Protein AF-A0A7Z9KGN0-F1 (afdb_monomer_lite)

Structure (mmCIF, N/CA/C/O backbone):
data_AF-A0A7Z9KGN0-F1
#
_entry.id   AF-A0A7Z9KGN0-F1
#
loop_
_atom_site.group_PDB
_atom_site.id
_atom_site.type_symbol
_atom_site.label_atom_id
_atom_site.label_alt_id
_atom_site.label_comp_id
_atom_site.label_asym_id
_atom_site.label_entity_id
_atom_site.label_seq_id
_atom_site.pdbx_PDB_ins_code
_atom_site.Cartn_x
_atom_site.Cartn_y
_atom_site.Cartn_z
_atom_site.occupancy
_atom_site.B_iso_or_equiv
_atom_site.auth_seq_id
_atom_site.auth_comp_id
_atom_site.auth_asym_id
_atom_site.auth_atom_id
_atom_site.pdbx_PDB_model_num
ATOM 1 N N . VAL A 1 1 ? -10.288 3.484 24.089 1.00 72.31 1 VAL A N 1
ATOM 2 C CA . VAL A 1 1 ? -8.850 3.860 24.023 1.00 72.31 1 VAL A CA 1
ATOM 3 C C . VAL A 1 1 ? -8.035 2.892 23.165 1.00 72.31 1 VAL A C 1
ATOM 5 O O . VAL A 1 1 ? -7.489 3.342 22.170 1.00 72.31 1 VAL A O 1
ATOM 8 N N . GLY A 1 2 ? -8.001 1.583 23.462 1.00 83.31 2 GLY A N 1
ATOM 9 C CA . GLY A 1 2 ? -7.179 0.616 22.704 1.00 83.31 2 GLY A CA 1
ATOM 10 C C . GLY A 1 2 ? -7.410 0.612 21.185 1.00 83.31 2 GLY A C 1
ATOM 11 O O . GLY A 1 2 ? -6.458 0.717 20.423 1.00 83.31 2 GLY A O 1
ATOM 12 N N . VAL A 1 3 ? -8.668 0.612 20.732 1.00 87.31 3 VAL A N 1
ATOM 13 C CA . VAL A 1 3 ? -8.986 0.624 19.289 1.00 87.31 3 VAL A CA 1
ATOM 14 C C . VAL A 1 3 ? -8.537 1.899 18.576 1.00 87.31 3 VAL A C 1
ATOM 16 O O . VAL A 1 3 ? -8.116 1.827 17.426 1.00 87.31 3 VAL A O 1
ATOM 19 N N . ALA A 1 4 ? -8.545 3.048 19.257 1.00 90.12 4 ALA A N 1
ATOM 20 C CA . ALA A 1 4 ? -8.032 4.287 18.678 1.00 90.12 4 ALA A CA 1
ATOM 21 C C . ALA A 1 4 ? -6.514 4.203 18.442 1.00 90.12 4 ALA A C 1
ATOM 23 O O . ALA A 1 4 ? -6.043 4.577 17.374 1.00 90.12 4 ALA A O 1
ATOM 24 N N . LEU A 1 5 ? -5.757 3.636 19.391 1.00 93.69 5 LEU A N 1
ATOM 25 C CA . LEU A 1 5 ? -4.314 3.420 19.232 1.00 93.69 5 LEU A CA 1
ATOM 26 C C . LEU A 1 5 ? -4.004 2.426 18.105 1.00 93.69 5 LEU A C 1
ATOM 28 O O . LEU A 1 5 ? -3.126 2.695 17.289 1.00 93.69 5 LEU A O 1
ATOM 32 N N . CYS A 1 6 ? -4.746 1.316 18.017 1.00 94.19 6 CYS A N 1
ATOM 33 C CA . CYS A 1 6 ? -4.592 0.340 16.933 1.00 94.19 6 CYS A CA 1
ATOM 34 C C . CYS A 1 6 ? -4.873 0.959 15.559 1.00 94.19 6 CYS A C 1
ATOM 36 O O . CYS A 1 6 ? -4.122 0.723 14.614 1.00 94.19 6 CYS A O 1
ATOM 38 N N . LEU A 1 7 ? -5.920 1.783 15.454 1.00 95.62 7 LEU A N 1
ATOM 39 C CA . LEU A 1 7 ? -6.239 2.505 14.225 1.00 95.62 7 LEU A CA 1
ATOM 40 C C . LEU A 1 7 ? -5.116 3.461 13.836 1.00 95.62 7 LEU A C 1
ATOM 42 O O . LEU A 1 7 ? -4.605 3.340 12.725 1.00 95.62 7 LEU A O 1
ATOM 46 N N . THR A 1 8 ? -4.684 4.340 14.745 1.00 97.19 8 THR A N 1
ATOM 47 C CA . THR A 1 8 ? -3.580 5.277 14.490 1.00 97.19 8 THR A CA 1
ATOM 48 C C . THR A 1 8 ? -2.319 4.542 14.048 1.00 97.19 8 THR A C 1
ATOM 50 O O . THR A 1 8 ? -1.730 4.894 13.030 1.00 97.19 8 THR A O 1
ATOM 53 N N . PHE A 1 9 ? -1.933 3.478 14.756 1.00 97.19 9 PHE A N 1
ATOM 54 C CA . PHE A 1 9 ? -0.778 2.662 14.391 1.00 97.19 9 PHE A CA 1
ATOM 55 C C . PHE A 1 9 ? -0.929 2.039 12.996 1.00 97.19 9 PHE A C 1
ATOM 57 O O . PHE A 1 9 ? -0.022 2.146 12.175 1.00 97.19 9 PHE A O 1
ATOM 64 N N . SER A 1 10 ? -2.085 1.444 12.688 1.00 97.75 10 SER A N 1
ATOM 65 C CA . SER A 1 10 ? -2.320 0.838 11.373 1.00 97.75 10 SER A CA 1
ATOM 66 C C . SER A 1 10 ? -2.322 1.860 10.235 1.00 97.75 10 SER A C 1
ATOM 68 O O . SER A 1 10 ? -1.809 1.566 9.164 1.00 97.75 10 SER A O 1
ATOM 70 N N . LEU A 1 11 ? -2.834 3.074 10.469 1.00 98.19 11 LEU A N 1
ATOM 71 C CA . LEU A 1 11 ? -2.820 4.160 9.489 1.00 98.19 11 LEU A CA 1
ATOM 72 C C . LEU A 1 11 ? -1.393 4.654 9.224 1.00 98.19 11 LEU A C 1
ATOM 74 O O . LEU A 1 11 ? -1.042 4.907 8.073 1.00 98.19 11 LEU A O 1
ATOM 78 N N . LEU A 1 12 ? -0.556 4.743 10.263 1.00 98.31 12 LEU A N 1
ATOM 79 C CA . LEU A 1 12 ? 0.868 5.051 10.104 1.00 98.31 12 LEU A CA 1
ATOM 80 C C . LEU A 1 12 ? 1.591 3.956 9.311 1.00 98.31 12 LEU A C 1
ATOM 82 O O . LEU A 1 12 ? 2.358 4.274 8.403 1.00 98.31 12 LEU A O 1
ATOM 86 N N . LEU A 1 13 ? 1.312 2.679 9.598 1.00 98.19 13 LEU A N 1
ATOM 87 C CA . LEU A 1 13 ? 1.849 1.562 8.816 1.00 98.19 13 LEU A CA 1
ATOM 88 C C . LEU A 1 13 ? 1.386 1.611 7.360 1.00 98.19 13 LEU A C 1
ATOM 90 O O . LEU A 1 13 ? 2.203 1.419 6.463 1.00 98.19 13 LEU A O 1
ATOM 94 N N . LEU A 1 14 ? 0.107 1.904 7.114 1.00 98.50 14 LEU A N 1
ATOM 95 C CA . LEU A 1 14 ? -0.434 2.049 5.768 1.00 98.50 14 LEU A CA 1
ATOM 96 C C . LEU A 1 14 ? 0.287 3.168 5.012 1.00 98.50 14 LEU A C 1
ATOM 98 O O . LEU A 1 14 ? 0.801 2.924 3.921 1.00 98.50 14 LEU A O 1
ATOM 102 N N . LYS A 1 15 ? 0.426 4.352 5.621 1.00 98.38 15 LYS A N 1
ATOM 103 C CA . LYS A 1 15 ? 1.170 5.473 5.032 1.00 98.38 15 LYS A CA 1
ATOM 104 C C . LYS A 1 15 ? 2.618 5.095 4.714 1.00 98.38 15 LYS A C 1
ATOM 106 O O . LYS A 1 15 ? 3.058 5.311 3.591 1.00 98.38 15 LYS A O 1
ATOM 111 N N . GLY A 1 16 ? 3.331 4.487 5.663 1.00 98.19 16 GLY A N 1
ATOM 112 C CA . GLY A 1 16 ? 4.721 4.071 5.461 1.00 98.19 16 GLY A CA 1
ATOM 113 C C . GLY A 1 16 ? 4.872 3.007 4.370 1.00 98.19 16 GLY A C 1
ATOM 114 O O . GLY A 1 16 ? 5.759 3.105 3.527 1.00 98.19 16 GLY A O 1
ATOM 115 N N . SER A 1 17 ? 3.976 2.018 4.337 1.00 98.19 17 SER A N 1
ATOM 116 C CA . SER A 1 17 ? 3.983 0.974 3.305 1.00 98.19 17 SER A CA 1
ATOM 117 C C . SER A 1 17 ? 3.674 1.519 1.909 1.00 98.19 17 SER A C 1
ATOM 119 O O . SER A 1 17 ? 4.293 1.084 0.939 1.00 98.19 17 SER A O 1
ATOM 121 N N . TRP A 1 18 ? 2.773 2.503 1.805 1.00 98.25 18 TRP A N 1
ATOM 122 C CA . TRP A 1 18 ? 2.478 3.189 0.552 1.00 98.25 18 TRP A CA 1
ATOM 123 C C . TRP A 1 18 ? 3.679 4.001 0.069 1.00 98.25 18 TRP A C 1
ATOM 125 O O . TRP A 1 18 ? 4.098 3.839 -1.072 1.00 98.25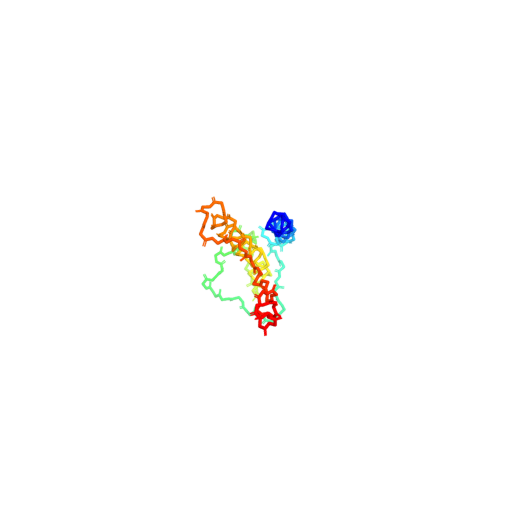 18 TRP A O 1
ATOM 135 N N . ASP A 1 19 ? 4.278 4.813 0.944 1.00 97.94 19 ASP A N 1
ATOM 136 C CA . ASP A 1 19 ? 5.454 5.624 0.606 1.00 97.94 19 ASP A CA 1
ATOM 137 C C . ASP A 1 19 ? 6.649 4.767 0.175 1.00 97.94 19 ASP A C 1
ATOM 139 O O . ASP A 1 19 ? 7.401 5.151 -0.718 1.00 97.94 19 ASP A O 1
ATOM 143 N N . TYR A 1 20 ? 6.821 3.598 0.796 1.00 96.88 20 TYR A N 1
ATOM 144 C CA . TYR A 1 20 ? 7.850 2.636 0.413 1.00 96.88 20 TYR A CA 1
ATOM 145 C C . TYR A 1 20 ? 7.599 2.046 -0.979 1.00 96.88 20 TYR A C 1
ATOM 147 O O . TYR A 1 20 ? 8.531 1.915 -1.773 1.00 96.88 20 TYR A O 1
ATOM 155 N N . TRP A 1 21 ? 6.351 1.678 -1.273 1.00 97.88 21 TRP A N 1
ATOM 156 C CA . TRP A 1 21 ? 5.982 0.997 -2.511 1.00 97.88 21 TRP A CA 1
ATOM 157 C C . TRP A 1 21 ? 5.865 1.945 -3.716 1.00 97.88 21 TRP A C 1
ATOM 159 O O . TRP A 1 21 ? 6.268 1.591 -4.821 1.00 97.88 21 TRP A O 1
ATOM 169 N N . TYR A 1 22 ? 5.368 3.166 -3.514 1.00 97.69 22 TYR A N 1
ATOM 170 C CA . TYR A 1 22 ? 5.046 4.122 -4.577 1.00 97.69 22 TYR A CA 1
ATOM 171 C C . TYR A 1 22 ? 6.196 4.429 -5.568 1.00 97.69 22 TYR A C 1
ATOM 173 O O . TYR A 1 22 ? 5.941 4.503 -6.774 1.00 97.69 22 TYR A O 1
ATOM 181 N N . PRO A 1 23 ? 7.473 4.548 -5.146 1.00 96.88 23 PRO A N 1
ATOM 182 C CA . PRO A 1 23 ? 8.590 4.702 -6.077 1.00 96.88 23 PRO A CA 1
ATOM 183 C C . PRO A 1 23 ? 8.703 3.571 -7.105 1.00 96.88 23 PRO A C 1
ATOM 185 O O . PRO A 1 23 ? 9.137 3.820 -8.224 1.00 96.88 23 PRO A O 1
ATOM 188 N N . PHE A 1 24 ? 8.296 2.342 -6.771 1.00 95.44 24 PHE A N 1
ATOM 189 C CA . PHE A 1 24 ? 8.417 1.183 -7.662 1.00 95.44 24 PHE A CA 1
ATOM 190 C C . PHE A 1 24 ? 7.402 1.173 -8.811 1.00 95.44 24 PHE A C 1
ATOM 192 O O . PHE A 1 24 ? 7.589 0.419 -9.753 1.00 95.44 24 PHE A O 1
ATOM 199 N N . VAL A 1 25 ? 6.363 2.007 -8.770 1.00 95.62 25 VAL A N 1
ATOM 200 C CA . VAL A 1 25 ? 5.444 2.226 -9.908 1.00 95.62 25 VAL A CA 1
ATOM 201 C C . VAL A 1 25 ? 5.658 3.586 -10.572 1.00 95.62 25 VAL A C 1
ATOM 203 O O . VAL A 1 25 ? 4.839 4.031 -11.367 1.00 95.62 25 VAL A O 1
ATOM 206 N N . THR A 1 26 ? 6.738 4.280 -10.211 1.00 94.06 26 THR A N 1
ATOM 207 C CA . THR A 1 26 ? 7.079 5.596 -10.754 1.00 94.06 26 THR A CA 1
ATOM 208 C C . THR A 1 26 ? 8.559 5.643 -11.122 1.00 94.06 26 THR A C 1
ATOM 210 O O . THR A 1 26 ? 8.957 5.181 -12.180 1.00 94.06 26 THR A O 1
ATOM 213 N N . THR A 1 27 ? 9.409 6.149 -10.231 1.00 94.12 27 THR A N 1
ATOM 214 C CA . THR A 1 27 ? 10.830 6.417 -10.507 1.00 94.12 27 THR A CA 1
ATOM 215 C C . THR A 1 27 ? 11.720 5.176 -10.524 1.00 94.12 27 THR A C 1
ATOM 217 O O . THR A 1 27 ? 12.872 5.262 -10.929 1.00 94.12 27 THR A O 1
ATOM 220 N N . ARG A 1 28 ? 11.225 4.032 -10.046 1.00 93.62 28 ARG A N 1
ATOM 221 C CA . ARG A 1 28 ? 11.962 2.764 -9.918 1.00 93.62 28 ARG A CA 1
ATOM 222 C C . ARG A 1 28 ? 11.215 1.595 -10.561 1.00 93.62 28 ARG A C 1
ATOM 224 O O . ARG A 1 28 ? 11.398 0.453 -10.144 1.00 93.62 28 ARG A O 1
ATOM 231 N N . ALA A 1 29 ? 10.355 1.883 -11.537 1.00 93.06 29 ALA A N 1
ATOM 232 C CA . ALA A 1 29 ? 9.565 0.873 -12.237 1.00 93.06 29 ALA A CA 1
ATOM 233 C C . ALA A 1 29 ? 10.413 -0.098 -13.068 1.00 93.06 29 ALA A C 1
ATOM 235 O O . ALA A 1 29 ? 10.012 -1.245 -13.243 1.00 93.06 29 ALA A O 1
ATOM 236 N N . PHE A 1 30 ? 11.615 0.318 -13.467 1.00 91.62 30 PHE A N 1
ATOM 237 C CA . PHE A 1 30 ? 12.613 -0.516 -14.140 1.00 91.62 30 PHE A CA 1
ATOM 238 C C . PHE A 1 30 ? 13.247 -1.593 -13.238 1.00 91.62 30 PHE A C 1
ATOM 240 O O . PHE A 1 30 ? 14.033 -2.404 -13.713 1.00 91.62 30 PHE A O 1
ATOM 247 N N . LEU A 1 31 ? 12.988 -1.598 -11.921 1.00 94.06 31 LEU A N 1
ATOM 248 C CA . LEU A 1 31 ? 13.568 -2.603 -11.028 1.00 94.06 31 LEU A CA 1
ATOM 249 C C . LEU A 1 31 ? 12.815 -3.931 -11.125 1.00 94.06 31 LEU A C 1
ATOM 251 O O . LEU A 1 31 ? 11.637 -4.023 -10.769 1.00 94.06 31 LEU A O 1
ATOM 255 N N . GLU A 1 32 ? 13.542 -4.985 -11.481 1.00 94.81 32 GLU A N 1
ATOM 256 C CA . GLU A 1 32 ? 13.003 -6.329 -11.692 1.00 94.81 32 GLU A CA 1
ATOM 257 C C . GLU A 1 32 ? 13.503 -7.330 -10.642 1.00 94.81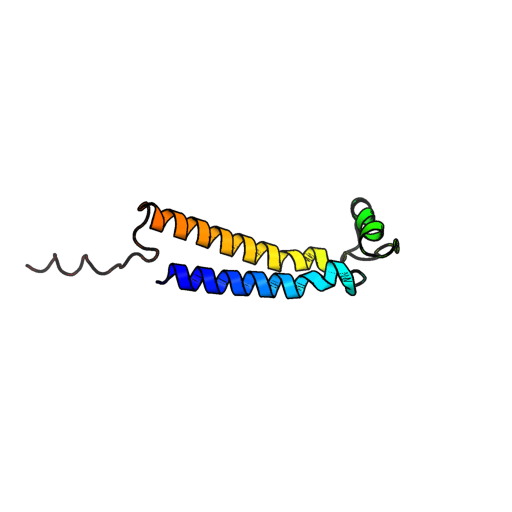 32 GLU A C 1
ATOM 259 O O . GLU A 1 32 ? 14.516 -7.119 -9.971 1.00 94.81 32 GLU A O 1
ATOM 264 N N . THR A 1 33 ? 12.755 -8.410 -10.434 1.00 94.38 33 THR A N 1
ATOM 265 C CA . THR A 1 33 ? 13.197 -9.547 -9.612 1.00 94.38 33 THR A CA 1
ATOM 266 C C . THR A 1 33 ? 14.360 -10.286 -10.273 1.00 94.38 33 THR A C 1
ATOM 268 O O . THR A 1 33 ? 14.543 -10.204 -11.478 1.00 94.38 33 THR A O 1
ATOM 271 N N . GLU A 1 34 ? 15.143 -11.026 -9.490 1.00 93.06 34 GLU A N 1
ATOM 272 C CA . GLU A 1 34 ? 16.324 -11.725 -10.021 1.00 93.06 34 GLU A CA 1
ATOM 273 C C . GLU A 1 34 ? 15.931 -12.992 -10.814 1.00 93.06 34 GLU A C 1
ATOM 275 O O . GLU A 1 34 ? 16.472 -13.276 -11.884 1.00 93.06 34 GLU A O 1
ATOM 280 N N . ASP A 1 35 ? 14.931 -13.739 -10.331 1.00 92.75 35 ASP A N 1
ATOM 281 C CA . ASP A 1 35 ? 14.705 -15.112 -10.801 1.00 92.75 35 ASP A CA 1
ATOM 282 C C . ASP A 1 35 ? 13.416 -15.308 -11.609 1.00 92.75 35 ASP A C 1
ATOM 284 O O . ASP A 1 35 ? 13.395 -16.125 -12.533 1.00 92.75 35 ASP A O 1
ATOM 288 N N . VAL A 1 36 ? 12.343 -14.564 -11.314 1.00 94.25 36 VAL A N 1
ATOM 289 C CA . VAL A 1 36 ? 11.001 -14.848 -11.850 1.00 94.25 36 VAL A CA 1
ATOM 290 C C . VAL A 1 36 ? 10.858 -14.271 -13.262 1.00 94.25 36 VAL A C 1
ATOM 292 O O . VAL A 1 36 ? 10.876 -13.050 -13.403 1.00 94.25 36 VAL A O 1
ATOM 295 N N . PRO A 1 37 ? 10.706 -15.095 -14.317 1.00 94.19 37 PRO A N 1
ATOM 296 C CA . PRO A 1 37 ? 10.538 -14.588 -15.678 1.00 94.19 37 PRO A CA 1
ATOM 297 C C . PRO A 1 37 ? 9.210 -13.838 -15.825 1.00 94.19 37 PRO A C 1
ATOM 299 O O . PRO A 1 37 ? 8.203 -14.234 -15.232 1.00 94.19 37 PRO A O 1
ATOM 302 N N . MET A 1 38 ? 9.201 -12.775 -16.632 1.00 94.50 38 MET A N 1
ATOM 303 C CA . MET A 1 38 ? 7.990 -12.000 -16.899 1.00 94.50 38 MET A CA 1
ATOM 304 C C . MET A 1 38 ? 7.004 -12.795 -17.780 1.00 94.50 38 MET A C 1
ATOM 306 O O . MET A 1 38 ? 7.353 -13.165 -18.903 1.00 94.50 38 MET A O 1
ATOM 310 N N . PRO A 1 39 ? 5.762 -13.057 -17.330 1.00 94.62 39 PRO A N 1
ATOM 311 C CA . PRO A 1 39 ? 4.742 -13.673 -18.173 1.00 94.62 39 PRO A CA 1
ATOM 312 C C . PRO A 1 39 ? 4.307 -12.741 -19.310 1.00 94.62 39 PRO A C 1
ATOM 314 O O . PRO A 1 39 ? 4.040 -11.563 -19.079 1.00 94.62 39 PRO A O 1
ATOM 317 N N . GLU A 1 40 ? 4.130 -13.280 -20.519 1.00 93.38 40 GLU A N 1
ATOM 318 C CA . GLU A 1 40 ? 3.813 -12.469 -21.707 1.00 93.38 40 GLU A CA 1
ATOM 319 C C . GLU A 1 40 ? 2.518 -11.652 -21.554 1.00 93.38 40 GLU A C 1
ATOM 321 O O . GLU A 1 40 ? 2.465 -10.486 -21.928 1.00 93.38 40 GLU A O 1
ATOM 326 N N . PHE A 1 41 ? 1.482 -12.215 -20.926 1.00 94.44 41 PHE A N 1
ATOM 327 C CA . PHE A 1 41 ? 0.207 -11.513 -20.731 1.00 94.44 41 PHE A CA 1
ATOM 328 C C . PHE A 1 41 ? 0.308 -10.288 -19.807 1.00 94.44 41 PHE A C 1
ATOM 330 O O . PHE A 1 41 ? -0.608 -9.472 -19.799 1.00 94.44 41 PHE A O 1
ATOM 337 N N . LEU A 1 42 ? 1.383 -10.163 -19.018 1.00 94.12 42 LEU A N 1
ATOM 338 C CA . LEU A 1 42 ? 1.633 -9.008 -18.154 1.00 94.12 42 LEU A CA 1
ATOM 339 C C . LEU A 1 42 ? 2.485 -7.933 -18.840 1.00 94.12 42 LEU A C 1
ATOM 341 O O . LEU A 1 42 ? 2.684 -6.872 -18.253 1.00 94.12 42 LEU A O 1
ATOM 345 N N . GLN A 1 43 ? 2.988 -8.165 -20.059 1.00 94.00 43 GLN A N 1
ATOM 346 C CA . GLN A 1 43 ? 3.914 -7.237 -20.719 1.00 94.00 43 GLN A CA 1
ATOM 347 C C . GLN A 1 43 ? 3.295 -5.877 -21.062 1.00 94.00 43 GLN A C 1
ATOM 349 O O . GLN A 1 43 ? 4.033 -4.916 -21.232 1.00 94.00 43 GLN A O 1
ATOM 354 N N . PHE A 1 44 ? 1.965 -5.734 -21.057 1.00 94.56 44 PHE A N 1
ATOM 355 C CA . PHE A 1 44 ? 1.320 -4.415 -21.157 1.00 94.56 44 PHE A CA 1
ATOM 356 C C . PHE A 1 44 ? 1.789 -3.441 -20.055 1.00 94.56 44 PHE A C 1
ATOM 358 O O . PHE A 1 44 ? 1.733 -2.227 -20.230 1.00 94.56 44 PHE A O 1
ATOM 365 N N . LEU A 1 45 ? 2.285 -3.956 -18.921 1.00 93.69 45 LEU A N 1
ATOM 366 C CA . LEU A 1 45 ? 2.857 -3.140 -17.850 1.00 93.69 45 LEU A CA 1
ATOM 367 C C . LEU A 1 45 ? 4.121 -2.394 -18.295 1.00 93.69 45 LEU A C 1
ATOM 369 O O . LEU A 1 45 ? 4.387 -1.318 -17.766 1.00 93.69 45 LEU A O 1
ATOM 373 N N . ALA A 1 46 ? 4.868 -2.921 -19.270 1.00 93.88 46 ALA A N 1
ATOM 374 C CA . ALA A 1 46 ? 6.021 -2.239 -19.852 1.00 93.88 46 ALA A CA 1
ATOM 375 C C . ALA A 1 46 ? 5.611 -0.924 -20.529 1.00 93.88 46 ALA A C 1
ATOM 377 O O . ALA A 1 46 ? 6.246 0.106 -20.320 1.00 93.88 46 ALA A O 1
ATOM 378 N N . GLU A 1 47 ? 4.499 -0.933 -21.269 1.00 93.06 47 GLU A N 1
ATOM 379 C CA . GLU A 1 47 ? 3.967 0.264 -21.930 1.00 93.06 47 GLU A CA 1
ATOM 380 C C . GLU A 1 47 ? 3.509 1.324 -20.921 1.00 93.06 47 GLU A C 1
ATOM 382 O O . GLU A 1 47 ? 3.644 2.519 -21.167 1.00 93.06 47 GLU A O 1
ATOM 387 N N . TRP A 1 48 ? 2.961 0.900 -19.780 1.00 94.12 48 TRP A N 1
ATOM 388 C CA . TRP A 1 48 ? 2.410 1.821 -18.783 1.00 94.12 48 TRP A CA 1
ATOM 389 C C . TRP A 1 48 ? 3.454 2.372 -17.816 1.00 94.12 48 TRP A C 1
ATOM 391 O O . TRP A 1 48 ? 3.317 3.505 -17.360 1.00 94.12 48 TRP A O 1
ATOM 401 N N . LEU A 1 49 ? 4.446 1.558 -17.450 1.00 93.62 49 LEU A N 1
ATOM 402 C CA . LEU A 1 49 ? 5.326 1.831 -16.314 1.00 93.62 49 LEU A CA 1
ATOM 403 C C . LEU A 1 49 ? 6.816 1.807 -16.666 1.00 93.62 49 LEU A C 1
ATOM 405 O O . LEU A 1 49 ? 7.600 2.330 -15.883 1.00 93.62 49 LEU A O 1
ATOM 409 N N . ASN A 1 50 ? 7.216 1.243 -17.809 1.00 93.56 50 ASN A N 1
ATOM 410 C CA . ASN A 1 50 ? 8.626 1.053 -18.172 1.00 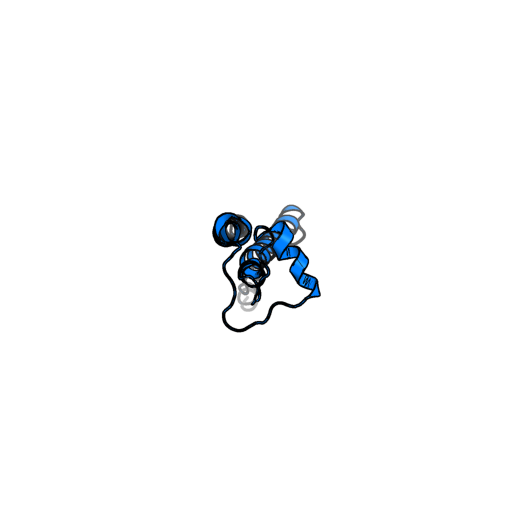93.56 50 ASN A CA 1
ATOM 411 C C . ASN A 1 50 ? 9.011 1.727 -19.491 1.00 93.56 50 ASN A C 1
ATOM 413 O O . ASN A 1 50 ? 9.868 1.229 -20.211 1.00 93.56 50 ASN A O 1
ATOM 417 N N . GLU A 1 51 ? 8.337 2.820 -19.853 1.00 91.31 51 GLU A N 1
ATOM 418 C CA . GLU A 1 51 ? 8.622 3.570 -21.088 1.00 91.31 51 GLU A CA 1
ATOM 419 C C . GLU A 1 51 ? 8.534 2.713 -22.375 1.00 91.31 51 GLU A C 1
ATOM 421 O O . GLU A 1 51 ? 9.066 3.083 -23.417 1.00 91.31 51 GLU A O 1
ATOM 426 N N . GLY A 1 52 ? 7.832 1.573 -22.323 1.00 90.12 52 GLY A N 1
ATOM 427 C CA . GLY A 1 52 ? 7.732 0.611 -23.425 1.00 90.12 52 GLY A CA 1
ATOM 428 C C . GLY A 1 52 ? 8.881 -0.400 -23.512 1.00 90.12 52 GLY A C 1
ATOM 429 O O . GLY A 1 52 ? 8.801 -1.324 -24.322 1.00 90.12 52 GLY A O 1
ATOM 430 N N . GLU A 1 53 ? 9.910 -0.286 -22.670 1.00 92.44 53 GLU A N 1
ATOM 431 C CA . GLU A 1 53 ? 10.992 -1.269 -22.580 1.00 92.44 53 GLU A CA 1
ATOM 432 C C . GLU A 1 53 ? 10.469 -2.567 -21.959 1.00 92.44 53 GLU A C 1
ATOM 434 O O . GLU A 1 53 ? 9.862 -2.575 -20.883 1.00 92.44 53 GLU A O 1
ATOM 439 N N . ARG A 1 54 ? 10.677 -3.693 -22.644 1.00 93.69 54 ARG A N 1
ATOM 440 C CA . ARG A 1 54 ? 10.135 -4.981 -22.195 1.00 93.69 54 ARG A CA 1
ATOM 441 C C . ARG A 1 54 ? 10.861 -5.455 -20.942 1.00 93.69 54 ARG A C 1
ATOM 443 O O . ARG A 1 54 ? 12.085 -5.454 -20.897 1.00 93.69 54 ARG A O 1
ATOM 450 N N . TYR A 1 55 ? 10.096 -5.944 -19.973 1.00 94.62 55 TYR A N 1
ATOM 451 C CA . TYR A 1 55 ? 10.646 -6.571 -18.779 1.00 94.62 55 TYR A CA 1
ATOM 452 C C . TYR A 1 55 ? 11.195 -7.964 -19.104 1.00 94.62 55 TYR A C 1
ATOM 454 O O . TYR A 1 55 ? 10.492 -8.776 -19.721 1.00 94.62 55 TYR A O 1
ATOM 462 N N . GLU A 1 56 ? 12.415 -8.262 -18.658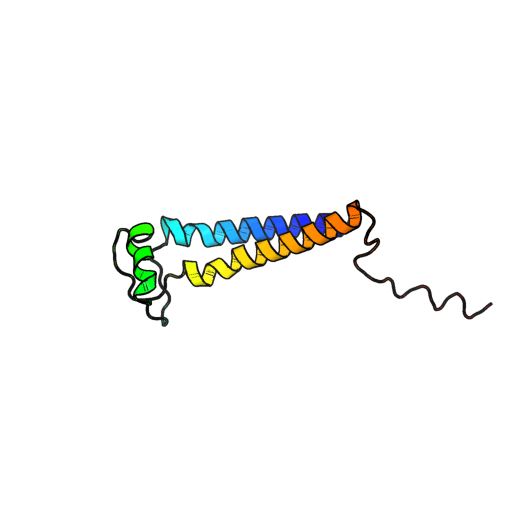 1.00 93.12 56 GLU A N 1
ATOM 463 C CA . GLU A 1 56 ? 12.987 -9.613 -18.746 1.00 93.12 56 GLU A CA 1
ATOM 464 C C . GLU A 1 56 ? 12.454 -10.498 -17.609 1.00 93.12 56 GLU A C 1
ATOM 466 O O . GLU A 1 56 ? 12.101 -11.674 -17.786 1.00 93.12 56 GLU A O 1
ATOM 471 N N . LYS A 1 57 ? 12.351 -9.903 -16.424 1.00 96.19 57 LYS A N 1
ATOM 472 C CA . LYS A 1 57 ? 11.913 -10.505 -15.172 1.00 96.19 57 LYS A CA 1
ATOM 473 C C . LYS A 1 57 ? 10.731 -9.744 -14.589 1.00 96.19 57 LYS A C 1
ATOM 475 O O . LYS A 1 57 ? 10.414 -8.620 -14.959 1.00 96.19 57 LYS A O 1
ATOM 480 N N . LEU A 1 58 ? 10.045 -10.377 -13.643 1.00 95.75 58 LEU A N 1
ATOM 481 C CA . LEU A 1 58 ? 8.871 -9.795 -13.010 1.00 95.75 58 LEU A CA 1
ATOM 482 C C . LEU A 1 58 ? 9.250 -8.476 -12.303 1.00 95.75 58 LEU A C 1
ATOM 484 O O . LEU A 1 58 ? 10.167 -8.493 -11.475 1.00 95.75 58 LEU A O 1
ATOM 488 N N . PRO A 1 59 ? 8.542 -7.363 -12.550 1.00 95.50 59 PRO A N 1
ATOM 489 C CA . PRO A 1 59 ? 8.805 -6.089 -11.886 1.00 95.50 59 PRO A CA 1
ATOM 490 C C . PRO A 1 59 ? 8.637 -6.176 -10.368 1.00 95.50 59 PRO A C 1
ATOM 492 O O . PRO A 1 59 ? 7.664 -6.755 -9.875 1.00 95.50 59 PRO A O 1
ATOM 495 N N . ARG A 1 60 ? 9.531 -5.544 -9.596 1.00 95.56 60 ARG A N 1
ATOM 496 C CA . ARG A 1 60 ? 9.518 -5.606 -8.118 1.00 95.56 60 ARG A CA 1
ATOM 497 C C . ARG A 1 60 ? 8.279 -4.982 -7.488 1.00 95.56 60 ARG A C 1
ATOM 499 O O . ARG A 1 60 ? 7.911 -5.364 -6.377 1.00 95.56 60 ARG A O 1
ATOM 506 N N . PHE A 1 61 ? 7.603 -4.056 -8.169 1.00 95.31 61 PHE A N 1
ATOM 507 C CA . PHE A 1 61 ? 6.386 -3.460 -7.621 1.00 95.31 61 PHE A CA 1
ATOM 508 C C . PHE A 1 61 ? 5.270 -4.489 -7.415 1.00 95.31 61 PHE A C 1
ATOM 510 O O . PHE A 1 61 ? 4.473 -4.310 -6.499 1.00 95.31 61 PHE A O 1
ATOM 517 N N . ILE A 1 62 ? 5.217 -5.570 -8.205 1.00 94.94 62 ILE A N 1
ATOM 518 C CA . ILE A 1 62 ? 4.187 -6.612 -8.076 1.00 94.94 62 ILE A CA 1
ATOM 519 C C . ILE A 1 62 ? 4.300 -7.332 -6.723 1.00 94.94 62 ILE A C 1
ATOM 521 O O . ILE A 1 62 ? 3.349 -7.263 -5.943 1.00 94.94 62 ILE A O 1
ATOM 525 N N . PRO A 1 63 ? 5.433 -7.976 -6.372 1.00 94.69 63 PRO A N 1
ATOM 526 C CA . PRO A 1 63 ? 5.573 -8.607 -5.064 1.00 94.69 63 PRO A CA 1
ATOM 527 C C . PRO A 1 63 ? 5.540 -7.584 -3.922 1.00 94.69 63 PRO A C 1
ATOM 529 O O . PRO A 1 63 ? 4.950 -7.855 -2.877 1.00 94.69 63 PRO A O 1
ATOM 532 N N . TYR A 1 64 ? 6.116 -6.390 -4.102 1.00 95.94 64 TYR A N 1
ATOM 533 C CA . TYR A 1 64 ? 6.143 -5.382 -3.037 1.00 95.94 64 TYR A CA 1
ATOM 534 C C . TYR A 1 64 ? 4.776 -4.757 -2.752 1.00 95.94 64 TYR A C 1
ATOM 536 O O . TYR A 1 64 ? 4.573 -4.254 -1.648 1.00 95.94 64 TYR A O 1
ATOM 544 N N . PHE A 1 65 ? 3.813 -4.845 -3.675 1.00 97.25 65 PHE A N 1
ATOM 545 C CA . PHE A 1 65 ? 2.441 -4.385 -3.441 1.00 97.25 65 PHE A CA 1
ATOM 546 C C . PHE A 1 65 ? 1.730 -5.165 -2.324 1.00 97.25 65 PHE A C 1
ATOM 548 O O . PHE A 1 65 ? 0.788 -4.660 -1.712 1.00 97.25 65 PHE A O 1
ATOM 555 N N . ALA A 1 66 ? 2.213 -6.363 -1.978 1.00 97.50 66 ALA A N 1
ATOM 556 C CA . ALA A 1 66 ? 1.708 -7.109 -0.830 1.00 97.50 66 ALA A CA 1
ATOM 557 C C . ALA A 1 66 ? 1.796 -6.306 0.483 1.00 97.50 66 ALA A C 1
ATOM 559 O O . ALA A 1 66 ? 0.939 -6.469 1.351 1.00 97.50 66 ALA A O 1
ATOM 560 N N . LEU A 1 67 ? 2.785 -5.411 0.620 1.00 96.44 67 LEU A N 1
ATOM 561 C CA . LEU A 1 67 ? 2.952 -4.563 1.803 1.00 96.44 67 LEU A CA 1
ATOM 562 C C . LEU A 1 67 ? 1.791 -3.568 1.987 1.00 96.44 67 LEU A C 1
ATOM 564 O O . LEU A 1 67 ? 1.099 -3.685 3.002 1.00 96.44 67 LEU A O 1
ATOM 568 N N . PRO A 1 68 ? 1.529 -2.621 1.057 1.00 97.88 68 PRO A N 1
ATOM 569 C CA . PRO A 1 68 ? 0.401 -1.701 1.190 1.00 97.88 68 PRO A CA 1
ATOM 570 C C . PRO A 1 68 ? -0.949 -2.421 1.188 1.00 97.88 68 PRO A C 1
ATOM 572 O O . PRO A 1 68 ? -1.860 -2.006 1.900 1.00 97.88 68 PRO A O 1
ATOM 575 N N . LEU A 1 69 ? -1.089 -3.530 0.452 1.00 98.31 69 LEU A N 1
ATOM 576 C CA . LEU A 1 69 ? -2.313 -4.327 0.490 1.00 98.31 69 LEU A CA 1
ATOM 577 C C . LEU A 1 69 ? -2.551 -4.931 1.883 1.00 98.31 69 LEU A C 1
ATOM 579 O O . LEU A 1 69 ? -3.655 -4.844 2.421 1.00 98.31 69 LEU A O 1
ATOM 583 N N . GLY A 1 70 ? -1.520 -5.518 2.491 1.00 98.19 70 GLY A N 1
ATOM 584 C CA . GLY A 1 70 ? -1.609 -6.130 3.814 1.00 98.19 70 GLY A CA 1
ATOM 585 C C . GLY A 1 70 ? -1.942 -5.119 4.911 1.00 98.19 70 GLY A C 1
ATOM 586 O O . GLY A 1 70 ? -2.841 -5.360 5.721 1.00 98.19 70 GLY A O 1
ATOM 587 N N . THR A 1 71 ? -1.274 -3.963 4.920 1.00 98.25 71 THR A N 1
ATOM 588 C CA . THR A 1 71 ? -1.552 -2.892 5.891 1.00 98.25 71 THR A CA 1
ATOM 589 C C . THR A 1 71 ? -2.9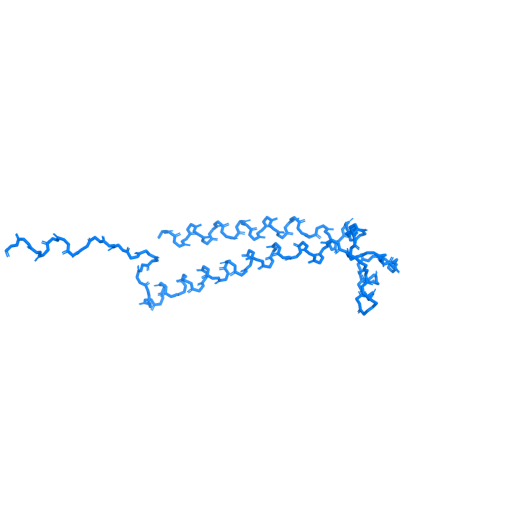29 -2.264 5.666 1.00 98.25 71 THR A C 1
ATOM 591 O O . THR A 1 71 ? -3.616 -1.977 6.644 1.00 98.25 71 THR A O 1
ATOM 594 N N . ALA A 1 72 ? -3.398 -2.145 4.418 1.00 98.38 72 ALA A N 1
ATOM 595 C CA . ALA A 1 72 ? -4.750 -1.674 4.115 1.00 98.38 72 ALA A CA 1
ATOM 596 C C . ALA A 1 72 ? -5.823 -2.637 4.642 1.00 98.38 72 ALA A C 1
ATOM 598 O O . ALA A 1 72 ? -6.785 -2.206 5.283 1.00 98.38 72 ALA A O 1
ATOM 599 N N . LEU A 1 73 ? -5.646 -3.946 4.430 1.00 98.31 73 LEU A N 1
ATOM 600 C CA . LEU A 1 73 ? -6.550 -4.966 4.966 1.00 98.31 73 LEU A CA 1
ATOM 601 C C . LEU A 1 73 ? -6.546 -4.971 6.501 1.00 98.31 73 LEU A C 1
ATOM 603 O O . LEU A 1 73 ? -7.608 -5.092 7.113 1.00 98.31 73 LEU A O 1
ATOM 607 N N . LEU A 1 74 ? -5.384 -4.789 7.134 1.00 97.38 74 LEU A N 1
ATOM 608 C CA . LEU A 1 74 ? -5.273 -4.646 8.587 1.00 97.38 74 LEU A CA 1
ATOM 609 C C . LEU A 1 74 ? -6.036 -3.412 9.094 1.00 97.38 74 LEU A C 1
ATOM 611 O O . LEU A 1 74 ? -6.837 -3.523 10.024 1.00 97.38 74 LEU A O 1
ATOM 615 N N . THR A 1 75 ? -5.841 -2.250 8.465 1.00 97.88 75 THR A N 1
ATOM 616 C CA . THR A 1 75 ? -6.594 -1.030 8.784 1.00 97.88 75 THR A CA 1
ATOM 617 C C . THR A 1 75 ? -8.093 -1.255 8.614 1.00 97.88 75 THR A C 1
ATOM 619 O O . THR A 1 75 ? -8.868 -0.907 9.504 1.00 97.88 75 THR A O 1
ATOM 622 N N . PHE A 1 76 ? -8.518 -1.913 7.532 1.00 97.81 76 PHE A N 1
ATOM 623 C CA . PHE A 1 76 ? -9.920 -2.256 7.312 1.00 97.81 76 PHE A CA 1
ATOM 624 C C . PHE A 1 76 ? -10.485 -3.136 8.435 1.00 97.81 76 PHE A C 1
ATOM 626 O O . PHE A 1 76 ? -11.591 -2.885 8.915 1.00 97.81 76 PHE A O 1
ATOM 633 N N . ARG A 1 77 ? -9.723 -4.117 8.933 1.00 95.31 77 ARG A N 1
ATOM 634 C CA . ARG A 1 77 ? -10.135 -4.926 10.092 1.00 95.31 77 ARG A CA 1
ATOM 635 C C . ARG A 1 77 ? -10.316 -4.090 11.354 1.00 95.31 77 ARG A C 1
ATOM 637 O O . ARG A 1 77 ? -11.318 -4.263 12.048 1.00 95.31 77 ARG A O 1
ATOM 644 N N . PHE A 1 78 ? -9.408 -3.164 11.648 1.00 95.38 78 PHE A N 1
ATOM 645 C CA . PHE A 1 78 ? -9.582 -2.281 12.802 1.00 95.38 78 PHE A CA 1
ATOM 646 C C . PHE A 1 78 ? -10.753 -1.313 12.636 1.00 95.38 78 PHE A C 1
ATOM 648 O O . PHE A 1 78 ? -11.444 -1.044 13.616 1.00 95.38 78 PHE A O 1
ATOM 655 N N . LEU A 1 79 ? -11.043 -0.859 11.415 1.00 95.56 79 LEU A N 1
ATOM 656 C CA . LEU A 1 79 ? -12.248 -0.078 11.127 1.00 95.56 79 LEU A CA 1
ATOM 657 C C . LEU A 1 79 ? -13.521 -0.897 11.374 1.00 95.56 79 LEU A C 1
ATOM 659 O O . LEU A 1 79 ? -14.440 -0.399 12.019 1.00 95.56 79 LEU A O 1
ATOM 663 N N . GLN A 1 80 ? -13.564 -2.165 10.947 1.00 94.56 80 GLN A N 1
ATOM 664 C CA . GLN A 1 80 ? -14.690 -3.067 11.234 1.00 94.56 80 GLN A CA 1
ATOM 665 C C . GLN A 1 80 ? -14.921 -3.228 12.742 1.00 94.56 80 GLN A C 1
ATOM 667 O O . GLN A 1 80 ? -16.056 -3.175 13.212 1.00 94.56 80 GLN A O 1
ATOM 672 N N . VAL A 1 81 ? -13.846 -3.410 13.511 1.00 92.75 81 VAL A N 1
ATOM 673 C CA . VAL A 1 81 ? -13.910 -3.497 14.975 1.00 92.75 81 VAL A CA 1
ATOM 674 C C . VAL A 1 81 ? -14.406 -2.187 15.584 1.00 92.75 81 VAL A C 1
ATOM 676 O O . VAL A 1 81 ? -15.302 -2.204 16.425 1.00 92.75 81 VAL A O 1
ATOM 679 N N . ALA A 1 82 ? -13.849 -1.052 15.163 1.00 91.88 82 ALA A N 1
ATOM 680 C CA . ALA A 1 82 ? -14.242 0.257 15.670 1.00 91.88 82 ALA A CA 1
ATOM 681 C C . ALA A 1 82 ? -15.725 0.536 15.403 1.00 91.88 82 ALA A C 1
ATOM 683 O O . ALA A 1 82 ? -16.435 0.979 16.301 1.00 91.88 82 ALA A O 1
ATOM 684 N N . TRP A 1 83 ? -16.209 0.185 14.209 1.00 92.75 83 TRP A N 1
ATOM 685 C CA . TRP A 1 83 ? -17.620 0.279 13.850 1.00 92.75 83 TRP A CA 1
ATOM 686 C C . TRP A 1 83 ? -18.513 -0.557 14.773 1.00 92.75 83 TRP A C 1
ATOM 688 O O . TRP A 1 83 ? -19.520 -0.060 15.276 1.00 92.75 83 TRP A O 1
ATOM 698 N N . ARG A 1 84 ? -18.138 -1.812 15.049 1.00 90.25 84 ARG A N 1
ATOM 699 C CA . ARG A 1 84 ? -18.881 -2.694 15.970 1.00 90.25 84 ARG A CA 1
ATOM 700 C C . ARG A 1 84 ? -18.940 -2.145 17.394 1.00 90.25 84 ARG A C 1
ATOM 702 O O . ARG A 1 84 ? -19.970 -2.280 18.042 1.00 90.25 84 ARG A O 1
ATOM 709 N N . ILE A 1 85 ? -17.871 -1.505 17.866 1.00 88.81 85 ILE A N 1
ATOM 710 C CA . ILE A 1 85 ? -17.839 -0.868 19.191 1.00 88.81 85 ILE A CA 1
ATOM 711 C C . ILE A 1 85 ? -18.748 0.364 19.221 1.00 88.81 85 ILE A C 1
ATOM 713 O O . ILE A 1 85 ? -19.552 0.506 20.135 1.00 88.81 85 ILE A O 1
ATOM 717 N N . VAL A 1 86 ? -18.673 1.231 18.206 1.00 88.06 86 VAL A N 1
ATOM 718 C CA . VAL A 1 86 ? -19.507 2.447 18.125 1.00 88.06 86 VAL A CA 1
ATOM 719 C C . VAL A 1 86 ? -20.995 2.106 18.004 1.00 88.06 86 VAL A C 1
ATOM 721 O O . VAL A 1 86 ? -21.835 2.821 18.538 1.00 88.06 86 VAL A O 1
ATOM 724 N N . THR A 1 87 ? -21.327 0.996 17.343 1.00 92.50 87 THR A N 1
ATOM 725 C CA . THR A 1 87 ? -22.709 0.508 17.197 1.00 92.50 87 THR A CA 1
ATOM 726 C C . THR A 1 87 ? -23.186 -0.376 18.357 1.00 92.50 87 THR A C 1
ATOM 728 O O . THR A 1 87 ? -24.309 -0.871 18.309 1.00 92.50 87 THR A O 1
ATOM 731 N N . GLY A 1 88 ? -22.367 -0.586 19.397 1.00 84.38 88 GLY A N 1
ATOM 732 C CA . GLY A 1 88 ? -22.736 -1.369 20.584 1.00 84.38 88 GLY A CA 1
ATOM 733 C C . 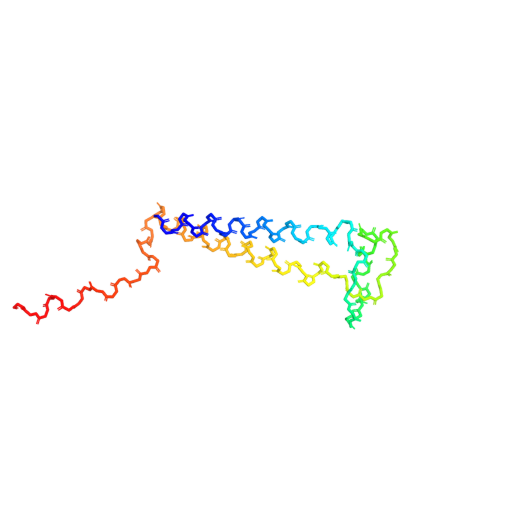GLY A 1 88 ? -22.797 -2.889 20.378 1.00 84.38 88 GLY A C 1
ATOM 734 O O . GLY A 1 88 ? -23.330 -3.597 21.225 1.00 84.38 88 GLY A O 1
ATOM 735 N N . GLN A 1 89 ? -22.259 -3.419 19.275 1.00 80.00 89 GLN A N 1
ATOM 736 C CA . GLN A 1 89 ? -22.262 -4.861 18.976 1.00 80.00 89 GLN A CA 1
ATOM 737 C C . GLN A 1 89 ? -21.161 -5.641 19.711 1.00 80.00 89 GLN A C 1
ATOM 739 O O . GLN A 1 89 ? -21.162 -6.871 19.726 1.00 80.00 89 GLN A O 1
ATOM 744 N N . THR A 1 90 ? -20.150 -4.964 20.256 1.00 71.19 90 THR A N 1
ATOM 745 C CA . THR A 1 90 ? -19.019 -5.597 20.947 1.00 71.19 90 THR A CA 1
ATOM 746 C C . THR A 1 90 ? -18.452 -4.634 21.979 1.00 71.19 90 THR A C 1
ATOM 748 O O . THR A 1 90 ? -18.041 -3.536 21.616 1.00 71.19 90 THR A O 1
ATOM 751 N N . ASP A 1 91 ? -18.382 -5.057 23.243 1.00 62.38 91 ASP A N 1
ATOM 752 C CA . ASP A 1 91 ? -17.949 -4.187 24.347 1.00 62.38 91 ASP A CA 1
ATOM 753 C C . ASP A 1 91 ? -16.437 -4.290 24.643 1.00 62.38 91 ASP A C 1
ATOM 755 O O . ASP A 1 91 ? -15.844 -3.390 25.239 1.00 62.38 91 ASP A O 1
ATOM 759 N N . ARG A 1 92 ? -15.763 -5.381 24.230 1.00 55.47 92 ARG A N 1
ATOM 760 C CA . ARG A 1 92 ? -14.332 -5.625 24.517 1.00 55.47 92 ARG A CA 1
ATOM 761 C C . ARG A 1 92 ? -13.645 -6.456 23.431 1.00 55.47 92 ARG A C 1
ATOM 763 O O . ARG A 1 92 ? -14.179 -7.464 22.985 1.00 55.47 92 ARG A O 1
ATOM 770 N N . LEU A 1 93 ? -12.424 -6.057 23.060 1.00 58.28 93 LEU A N 1
ATOM 771 C CA . LEU A 1 93 ? -11.530 -6.819 22.170 1.00 58.28 93 LEU A CA 1
ATOM 772 C C . LEU A 1 93 ? -10.755 -7.927 22.914 1.00 58.28 93 LEU A C 1
ATOM 774 O O . LEU A 1 93 ? -10.134 -8.777 22.287 1.00 58.28 93 LEU A O 1
ATOM 778 N N . ILE A 1 94 ? -10.775 -7.894 24.250 1.00 58.47 94 ILE A N 1
ATOM 779 C CA . ILE A 1 94 ? -10.072 -8.820 25.141 1.00 58.47 94 ILE A CA 1
ATOM 780 C C . ILE A 1 94 ? -11.105 -9.349 26.146 1.00 58.47 94 ILE A C 1
ATOM 782 O O . ILE A 1 94 ? -11.637 -8.549 26.925 1.00 58.47 94 ILE A O 1
ATOM 786 N N . PRO A 1 95 ? -11.411 -10.658 26.152 1.00 50.41 95 PRO A N 1
ATOM 787 C CA . PRO A 1 95 ? -12.152 -11.273 27.241 1.00 50.41 95 PRO A CA 1
ATOM 788 C C . PRO A 1 95 ? -11.308 -11.147 28.512 1.00 50.41 95 PRO A C 1
ATOM 790 O O . PRO A 1 95 ? -10.239 -11.741 28.630 1.00 50.41 95 PRO A O 1
ATOM 793 N N . SER A 1 96 ? -11.752 -10.333 29.464 1.00 55.41 96 SER A N 1
ATOM 794 C CA . SER A 1 96 ? -11.178 -10.333 30.806 1.00 55.41 96 SER A CA 1
ATOM 795 C C . SER A 1 96 ? -11.630 -11.617 31.504 1.00 55.41 96 SER A C 1
ATOM 797 O O . SER A 1 96 ? -12.723 -11.643 32.069 1.00 55.41 96 SER A O 1
ATOM 799 N N . HIS A 1 97 ? -10.822 -12.678 31.440 1.00 61.06 97 HIS A N 1
ATOM 800 C CA . HIS A 1 97 ? -10.985 -13.910 32.227 1.00 61.06 97 HIS A CA 1
ATOM 801 C C . HIS A 1 97 ? -10.683 -13.637 33.711 1.00 61.06 97 HIS A C 1
ATOM 803 O O . HIS A 1 97 ? -9.707 -14.110 34.276 1.00 61.06 97 HIS A O 1
ATOM 809 N N . GLN A 1 98 ? -11.472 -12.770 34.338 1.00 54.19 98 GLN A N 1
ATOM 810 C CA . GLN A 1 98 ? -11.269 -12.393 35.731 1.00 54.19 98 GLN A CA 1
ATOM 811 C C . GLN A 1 98 ? -12.603 -11.996 36.363 1.00 54.19 98 GLN A C 1
ATOM 813 O O . GLN A 1 98 ? -12.751 -10.861 36.805 1.00 54.19 98 GLN A O 1
ATOM 818 N N . ARG A 1 99 ? -13.602 -12.893 36.319 1.00 50.72 99 ARG A N 1
ATOM 819 C CA . ARG A 1 99 ? -14.876 -12.750 37.056 1.00 50.72 99 ARG A CA 1
ATOM 820 C C . ARG A 1 99 ? -15.553 -14.064 37.482 1.00 50.72 99 ARG A C 1
ATOM 822 O O . ARG A 1 99 ? -16.684 -13.990 37.931 1.00 50.72 99 ARG A O 1
ATOM 829 N N . GLU A 1 100 ? -14.901 -15.225 37.397 1.00 51.28 100 GLU A N 1
ATOM 830 C CA . GLU A 1 100 ? -15.502 -16.481 37.904 1.00 51.28 100 GLU A CA 1
ATOM 831 C C . GLU A 1 100 ? -14.902 -16.984 39.225 1.00 51.28 100 GLU A C 1
ATOM 833 O O . GLU A 1 100 ? -15.527 -17.797 39.894 1.00 51.28 100 GLU A O 1
ATOM 838 N N . ASP A 1 101 ? -13.783 -16.422 39.694 1.00 56.44 101 ASP A N 1
ATOM 839 C CA . ASP A 1 101 ? -13.142 -16.896 40.935 1.00 56.44 101 ASP A CA 1
ATOM 840 C C . ASP A 1 101 ? -13.622 -16.176 42.214 1.00 56.44 101 ASP A C 1
ATOM 842 O O . ASP A 1 101 ? -13.177 -16.511 43.308 1.00 56.44 101 ASP A O 1
ATOM 846 N N . LEU A 1 102 ? -14.513 -15.179 42.111 1.00 57.22 102 LEU A N 1
ATOM 847 C CA . LEU A 1 102 ? -14.974 -14.380 43.264 1.00 57.22 102 LEU A CA 1
ATOM 848 C C . LEU A 1 102 ? -16.392 -14.709 43.762 1.00 57.22 102 LEU A C 1
ATOM 850 O O . LEU A 1 102 ? -16.722 -14.310 44.873 1.00 57.22 102 LEU A O 1
ATOM 854 N N . ASP A 1 103 ? -17.184 -15.478 43.007 1.00 54.91 103 ASP A N 1
ATOM 855 C CA . ASP A 1 103 ? -18.544 -15.899 43.404 1.00 54.91 103 ASP A CA 1
ATOM 856 C C . ASP A 1 103 ? -18.602 -17.356 43.918 1.00 54.91 103 ASP A C 1
ATOM 858 O O . ASP A 1 103 ? -19.670 -17.873 44.234 1.00 54.91 103 ASP A O 1
ATOM 862 N N . GLY A 1 104 ? -17.453 -18.036 44.035 1.00 52.59 104 GLY A N 1
ATOM 863 C CA . GLY A 1 104 ? -17.350 -19.417 44.531 1.00 52.59 104 GLY A CA 1
ATOM 864 C C . GLY A 1 104 ? -16.981 -19.565 46.015 1.00 52.59 104 GLY A C 1
ATOM 865 O O . GLY A 1 104 ? -16.735 -20.684 46.460 1.00 52.59 104 GLY A O 1
ATOM 866 N N . MET A 1 105 ? -16.882 -18.467 46.776 1.00 55.84 105 MET A N 1
ATOM 867 C CA . MET A 1 105 ? -16.402 -18.472 48.172 1.00 55.84 105 MET A CA 1
ATOM 868 C C . MET A 1 105 ? -17.250 -17.613 49.134 1.00 55.84 105 MET A C 1
ATOM 870 O O . MET A 1 105 ? -16.702 -17.012 50.061 1.00 55.84 105 MET A O 1
ATOM 874 N N . SER A 1 106 ? -18.573 -17.560 48.943 1.00 45.41 106 SER A N 1
ATOM 875 C CA . SER A 1 106 ? -19.522 -17.036 49.945 1.00 45.41 106 SER A CA 1
ATOM 876 C C . SER A 1 106 ? -20.544 -18.084 50.355 1.00 45.41 106 SER A C 1
ATOM 878 O O . SER A 1 106 ? -21.212 -18.599 49.430 1.00 45.41 106 SER A O 1
#

Sequence (106 aa):
VGVALCLTFSLLLLKGSWDYWYPFVTTRAFLETEDVPMPEFLQFLAEWLNEGERYEKLPRFIPYFALPLGTALLTFRFLQVAWRIVTGQTDRLIPSHQREDLDGMS

Foldseek 3Di:
DVLVVQLVVLVVQLVVLCVVLVCCQAVVVLAFDDPAADDPVCQVSCVRRVVVDGDRHHRPSVVSVCRNVVSVVSSVVSVVVVVCCVVVVDVDPDPPPPDPPPVPPD

pLDDT: mean 88.16, std 14.74, range [45.41, 98.5]

Secondary structure (DSSP, 8-state):
-HHHHHHHHHHHHHHHHHHHHGGGGTTTTT-EEEEEEPPGGGTHHHHHHSTTPPPSEEETHHHHTHHHHHHHHHHHHHHHHHHHHHTTS-S-SS----SSSSSS--

Radius of gyration: 22.43 Å; chains: 1; bounding box: 39×26×73 Å